Protein AF-A0A2U1K6E6-F1 (afdb_monomer)

Foldseek 3Di:
DDPVVVVVVVVVVVVVVVVVVVVPQDPVNVVVVVVVVVVVLVVLLVQLVVCVVVVHDPVVQLVSLLVVLVVLLPDPDDPDPVSVVSNVQCVPDDPVSSSVVSSVSSCVSVCVPPDDD

pLDDT: mean 72.45, std 11.5, range [37.66, 91.19]

Secondary structure (DSSP, 8-state):
--THHHHHHHHHHHHHHHHHHHHHS-HHHHHHHHHHHHHHHHHHHHHHHHHHHTT--HHHHHHHHHHHHHHHHHSSS-SSHHHHHHHHHHHH--HHHHHHHHHHHHHHHHGGGS---

Organism: NCBI:txid2171751

Solvent-accessible surface area (backbone atoms only — not comparable to full-atom values): 6691 Å² total; per-residue (Å²): 136,74,75,72,68,59,63,62,50,56,57,53,54,53,51,53,50,52,53,48,58,62,64,68,54,47,72,67,59,56,49,52,51,53,51,52,47,50,56,51,42,52,58,51,30,58,53,50,51,54,42,50,76,71,69,49,51,74,70,52,47,35,54,48,34,43,51,51,51,50,50,53,56,67,46,92,69,62,92,46,72,64,52,39,52,52,30,55,55,54,71,74,39,55,73,69,51,42,53,49,50,20,44,51,53,48,48,62,40,59,45,76,79,52,86,88,129

Sequence (117 aa):
MDRENFLNKDESIETEKIEKSMAEMSQEEKGSILENFNRFKDFLSGKVEIAEKMGMDEHQLAAAAEKVANFLARNEEPQNREQHLLKEMWMVADEDERHKIAHVLVRMVSDGSRPAH

InterPro domains:
  IPR021637 Protein of unknown function DUF3243 [PF11588] (32-109)
  IPR038292 YmfJ/YflH superfamily [G3DSA:1.10.760.20] (28-111)

Structure (mmCIF, N/CA/C/O backbone):
data_AF-A0A2U1K6E6-F1
#
_entry.id   AF-A0A2U1K6E6-F1
#
loop_
_atom_site.group_PDB
_atom_site.id
_atom_site.type_symbol
_atom_site.label_atom_id
_atom_site.label_alt_id
_atom_site.label_comp_id
_atom_site.label_asym_id
_atom_site.label_entity_id
_atom_site.label_seq_id
_atom_site.pdbx_PDB_ins_code
_atom_site.Cartn_x
_atom_site.Cartn_y
_atom_site.Cartn_z
_atom_site.occupancy
_atom_site.B_iso_or_equiv
_atom_site.auth_seq_id
_atom_site.auth_comp_id
_atom_site.auth_asym_id
_atom_site.auth_atom_id
_atom_site.pdbx_PDB_model_num
ATOM 1 N N . MET A 1 1 ? -37.112 -34.948 8.776 1.00 46.38 1 MET A N 1
ATOM 2 C CA . MET A 1 1 ? -36.124 -34.206 9.588 1.00 46.38 1 MET A CA 1
ATOM 3 C C . MET A 1 1 ? -35.120 -33.649 8.606 1.00 46.38 1 MET A C 1
ATOM 5 O O . MET A 1 1 ? -34.287 -34.395 8.103 1.00 46.38 1 MET A O 1
ATOM 9 N N . ASP A 1 2 ? -35.312 -32.385 8.249 1.00 52.22 2 ASP A N 1
ATOM 10 C CA . ASP A 1 2 ? -34.665 -31.742 7.110 1.00 52.22 2 ASP A CA 1
ATOM 11 C C . ASP A 1 2 ? -33.258 -31.282 7.492 1.00 52.22 2 ASP A C 1
ATOM 13 O O . ASP A 1 2 ? -33.076 -30.403 8.334 1.00 52.22 2 ASP A O 1
ATOM 17 N N . ARG A 1 3 ? -32.250 -31.921 6.886 1.00 55.53 3 ARG A N 1
ATOM 18 C CA . ARG A 1 3 ? -30.824 -31.619 7.095 1.00 55.53 3 ARG A CA 1
ATOM 19 C C . ARG A 1 3 ? -30.408 -30.245 6.559 1.00 55.53 3 ARG A C 1
ATOM 21 O O . ARG A 1 3 ? -29.336 -29.774 6.912 1.00 55.53 3 ARG A O 1
ATOM 28 N N . GLU A 1 4 ? -31.245 -29.593 5.756 1.00 53.12 4 GLU A N 1
ATOM 29 C CA . GLU A 1 4 ? -30.903 -28.319 5.111 1.00 53.12 4 GLU A CA 1
ATOM 30 C C . GLU A 1 4 ? -31.022 -27.094 6.034 1.00 53.12 4 GLU A C 1
ATOM 32 O O . GLU A 1 4 ? -30.347 -26.096 5.813 1.00 53.12 4 GLU A O 1
ATOM 37 N N . ASN A 1 5 ? -31.778 -27.175 7.136 1.00 52.94 5 ASN A N 1
ATOM 38 C CA . ASN A 1 5 ? -31.927 -26.050 8.074 1.00 52.94 5 ASN A CA 1
ATOM 39 C C . ASN A 1 5 ? -30.810 -25.940 9.126 1.00 52.94 5 ASN A C 1
ATOM 41 O O . ASN A 1 5 ? -30.745 -24.940 9.840 1.00 52.94 5 ASN A O 1
ATOM 45 N N . PHE A 1 6 ? -29.948 -26.952 9.253 1.00 49.50 6 PHE A N 1
ATOM 46 C CA . PHE A 1 6 ? -28.838 -26.935 10.213 1.00 49.50 6 PHE A CA 1
ATOM 47 C C . PHE A 1 6 ? -27.581 -26.259 9.650 1.00 49.50 6 PHE A C 1
ATOM 49 O O . PHE A 1 6 ? -26.881 -25.591 10.400 1.00 49.50 6 PHE A O 1
ATOM 56 N N . LEU A 1 7 ? -27.339 -26.362 8.338 1.00 53.41 7 LEU A N 1
ATOM 57 C CA . LEU A 1 7 ? -26.141 -25.812 7.690 1.00 53.41 7 LEU A CA 1
ATOM 58 C C . LEU A 1 7 ? -26.169 -24.275 7.585 1.00 53.41 7 LEU A C 1
ATOM 60 O O . LEU A 1 7 ? -25.144 -23.639 7.780 1.00 53.41 7 LEU A O 1
ATOM 64 N N . ASN A 1 8 ? -27.346 -23.667 7.401 1.00 56.97 8 ASN A N 1
ATOM 65 C CA . ASN A 1 8 ? -27.486 -22.204 7.322 1.00 56.97 8 ASN A CA 1
ATOM 66 C C . ASN A 1 8 ? -27.341 -21.487 8.676 1.00 56.97 8 ASN A C 1
ATOM 68 O O . ASN A 1 8 ? -27.097 -20.283 8.719 1.00 56.97 8 ASN A O 1
ATOM 72 N N . LYS A 1 9 ? -27.536 -22.199 9.793 1.00 58.94 9 LYS A N 1
ATOM 73 C CA . LYS A 1 9 ? -27.541 -21.585 11.125 1.00 58.94 9 LYS A CA 1
ATOM 74 C C . LYS A 1 9 ? -26.127 -21.421 11.684 1.00 58.94 9 LYS A C 1
ATOM 76 O O . LYS A 1 9 ? -25.852 -20.390 12.288 1.00 58.94 9 LYS A O 1
ATOM 81 N N . ASP A 1 10 ? -25.237 -22.382 11.446 1.00 61.69 10 ASP A N 1
ATOM 82 C CA . ASP A 1 10 ? -23.843 -22.294 11.902 1.00 61.69 10 ASP A CA 1
ATOM 83 C C . ASP A 1 10 ? -23.056 -21.213 11.148 1.00 61.69 10 ASP A C 1
ATOM 85 O O . ASP A 1 10 ? -22.390 -20.401 11.787 1.00 61.69 10 ASP A O 1
ATOM 89 N N . GLU A 1 11 ? -23.229 -21.104 9.826 1.00 60.59 11 GLU A N 1
ATOM 90 C CA . GLU A 1 11 ? -22.583 -20.057 9.017 1.00 60.59 11 GLU A CA 1
ATOM 91 C C . GLU A 1 11 ? -23.043 -18.651 9.450 1.00 60.59 11 GLU A C 1
ATOM 93 O O . GLU A 1 11 ? -22.222 -17.754 9.635 1.00 60.59 11 GLU A O 1
ATOM 98 N N . SER A 1 12 ? -24.340 -18.482 9.753 1.00 68.06 12 SER A N 1
ATOM 99 C CA . SER A 1 12 ? -24.884 -17.212 10.264 1.00 68.06 12 SER A CA 1
ATOM 100 C C . SER A 1 12 ? -24.342 -16.814 11.649 1.00 68.06 12 SER A C 1
ATOM 102 O O . SER A 1 12 ? -24.141 -15.631 11.932 1.00 68.06 12 SER A O 1
ATOM 104 N N . ILE A 1 13 ? -24.064 -17.798 12.513 1.00 73.31 13 ILE A N 1
ATOM 105 C CA . ILE A 1 13 ? -23.496 -17.578 13.851 1.00 73.31 13 ILE A CA 1
ATOM 106 C C . ILE A 1 13 ? -22.003 -17.231 13.759 1.00 73.31 13 ILE A C 1
ATOM 108 O O . ILE A 1 13 ? -21.497 -16.456 14.576 1.00 73.31 13 ILE A O 1
ATOM 112 N N . GLU A 1 14 ? -21.279 -17.789 12.788 1.00 77.94 14 GLU A N 1
ATOM 113 C CA . GLU A 1 14 ? -19.878 -17.442 12.528 1.00 77.94 14 GLU A CA 1
ATOM 114 C C . GLU A 1 14 ? -19.737 -16.018 11.977 1.00 77.94 14 GLU A C 1
ATOM 116 O O . GLU A 1 14 ? -18.889 -15.265 12.464 1.00 77.94 14 GLU A O 1
ATOM 121 N N . THR A 1 15 ? -20.619 -15.595 11.066 1.00 73.88 15 THR A N 1
ATOM 122 C CA . THR A 1 15 ? -20.631 -14.216 10.551 1.00 73.88 15 THR A CA 1
ATOM 123 C C . THR A 1 15 ? -20.969 -13.186 11.631 1.00 73.88 15 THR A C 1
ATOM 125 O O . THR A 1 15 ? -20.256 -12.190 11.753 1.00 73.88 15 THR A O 1
ATOM 128 N N . GLU A 1 16 ? -21.961 -13.444 12.496 1.00 78.56 16 GLU A N 1
ATOM 129 C CA . GLU A 1 16 ? -22.296 -12.535 13.611 1.00 78.56 16 GLU A CA 1
ATOM 130 C C . GLU A 1 16 ? -21.133 -12.368 14.604 1.00 78.56 16 GLU A C 1
ATOM 132 O O . GLU A 1 16 ? -20.905 -11.279 15.138 1.00 78.56 16 GLU A O 1
ATOM 137 N N . LYS A 1 17 ? -20.367 -13.436 14.865 1.00 78.44 17 LYS A N 1
ATOM 138 C CA . LYS A 1 17 ? -19.191 -13.367 15.747 1.00 78.44 17 LYS A CA 1
ATOM 139 C C . LYS A 1 17 ? -18.081 -12.509 15.147 1.00 78.44 17 LYS A C 1
ATOM 141 O O . LYS A 1 17 ? -17.496 -11.708 15.874 1.00 78.44 17 LYS A O 1
ATOM 146 N N . ILE A 1 18 ? -17.814 -12.648 13.847 1.00 76.25 18 ILE A N 1
ATOM 147 C CA . ILE A 1 18 ? -16.824 -11.831 13.130 1.00 76.25 18 ILE A CA 1
ATOM 148 C C . ILE A 1 18 ? -17.232 -10.354 13.176 1.00 76.25 18 ILE A C 1
ATOM 150 O O . ILE A 1 18 ? -16.425 -9.502 13.551 1.00 76.25 18 ILE A O 1
ATOM 154 N N . GLU A 1 19 ? -18.498 -10.053 12.880 1.00 72.56 19 GLU A N 1
ATOM 155 C CA . GLU A 1 19 ? -19.036 -8.689 12.921 1.00 72.56 19 GLU A CA 1
ATOM 156 C C . GLU A 1 19 ? -18.929 -8.066 14.315 1.00 72.56 19 GLU A C 1
ATOM 158 O O . GLU A 1 19 ? -18.497 -6.919 14.461 1.00 72.56 19 GLU A O 1
ATOM 163 N N . LYS A 1 20 ? -19.255 -8.833 15.361 1.00 78.12 20 LYS A N 1
ATOM 164 C CA . LYS A 1 20 ? -19.136 -8.372 16.745 1.00 78.12 20 LYS A CA 1
ATOM 165 C C . LYS A 1 20 ? -17.683 -8.086 17.128 1.00 78.12 20 LYS A C 1
ATOM 167 O O . LYS A 1 20 ? -17.414 -7.035 17.704 1.00 78.12 20 LYS A O 1
ATOM 172 N N . SER A 1 21 ? -16.739 -8.950 16.755 1.00 76.12 21 SER A N 1
ATOM 173 C CA . SER A 1 21 ? -15.309 -8.705 16.987 1.00 76.12 21 SER A CA 1
ATOM 174 C C . SER A 1 21 ? -14.791 -7.473 16.230 1.00 76.12 21 SER A C 1
ATOM 176 O O . SER A 1 21 ? -13.977 -6.720 16.761 1.00 76.12 21 SER A O 1
ATOM 178 N N . MET A 1 22 ? -15.300 -7.194 15.025 1.00 67.44 22 MET A N 1
ATOM 179 C CA . MET A 1 22 ? -14.989 -5.955 14.289 1.00 67.44 22 MET A CA 1
ATOM 180 C C . MET A 1 22 ? -15.617 -4.703 14.934 1.00 67.44 22 MET A C 1
ATOM 182 O O . MET A 1 22 ? -15.056 -3.599 14.867 1.00 67.44 22 MET A O 1
ATOM 186 N N . ALA A 1 23 ? -16.781 -4.855 15.571 1.00 71.62 23 ALA A N 1
ATOM 187 C CA . ALA A 1 23 ? -17.451 -3.791 16.315 1.00 71.62 23 ALA A CA 1
ATOM 188 C C . ALA A 1 23 ? -16.746 -3.469 17.643 1.00 71.62 23 ALA A C 1
ATOM 190 O O . ALA A 1 23 ? -16.727 -2.306 18.047 1.00 71.62 23 ALA A O 1
ATOM 191 N N . GLU A 1 24 ? -16.126 -4.469 18.272 1.00 78.12 24 GLU A N 1
ATOM 192 C CA . GLU A 1 24 ? -15.351 -4.345 19.514 1.00 78.12 24 GLU A CA 1
ATOM 193 C C . GLU A 1 24 ? -14.018 -3.600 19.331 1.00 78.12 24 GLU A C 1
ATOM 195 O O . GLU A 1 24 ? -13.476 -3.084 20.307 1.00 78.12 24 GLU A O 1
ATOM 200 N N . MET A 1 25 ? -13.518 -3.464 18.095 1.00 76.56 25 MET A N 1
ATOM 201 C CA . MET A 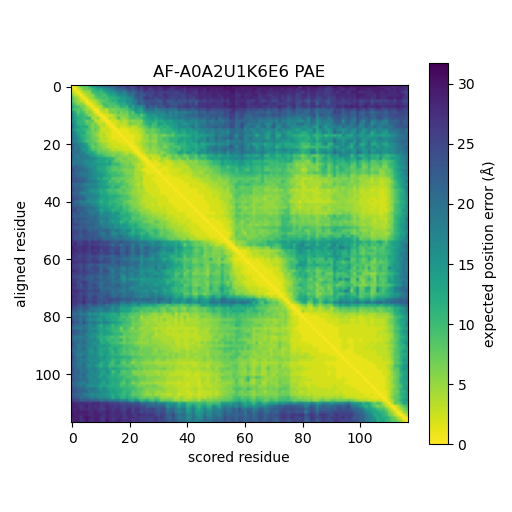1 25 ? -12.335 -2.647 17.813 1.00 76.56 25 MET A CA 1
ATOM 202 C C . MET A 1 25 ? -12.624 -1.171 18.122 1.00 76.56 25 MET A C 1
ATOM 204 O O . MET A 1 25 ? -13.565 -0.569 17.574 1.00 76.56 25 MET A O 1
ATOM 208 N N . SER A 1 26 ? -11.812 -0.591 19.008 1.00 79.38 26 SER A N 1
ATOM 209 C CA . SER A 1 26 ? -12.02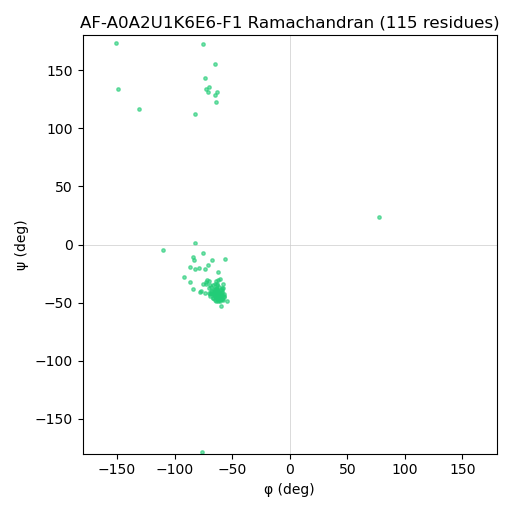8 0.754 19.538 1.00 79.38 26 SER A CA 1
ATOM 210 C C . SER A 1 26 ? -11.920 1.819 18.441 1.00 79.38 26 SER A C 1
ATOM 212 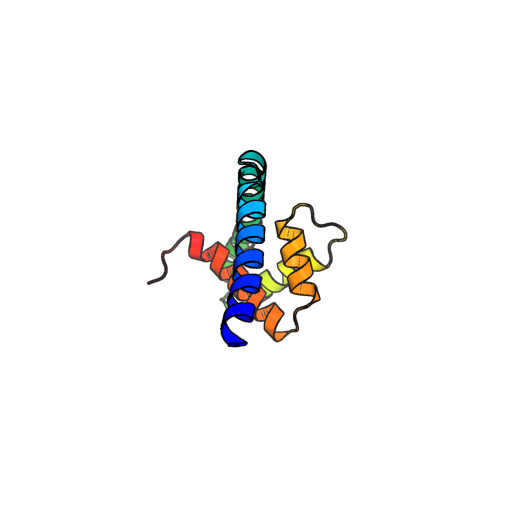O O . SER A 1 26 ? -11.272 1.636 17.407 1.00 79.38 26 SER A O 1
ATOM 214 N N . GLN A 1 27 ? -12.565 2.968 18.656 1.00 79.12 27 GLN A N 1
ATOM 215 C CA . GLN A 1 27 ? -12.462 4.099 17.726 1.00 79.12 27 GLN A CA 1
ATOM 216 C C . GLN A 1 27 ? -11.023 4.627 17.619 1.00 79.12 27 GLN A C 1
ATOM 218 O O . GLN A 1 27 ? -10.614 5.087 16.558 1.00 79.12 27 GLN A O 1
ATOM 223 N N . GLU A 1 28 ? -10.243 4.507 18.694 1.00 77.31 28 GLU A N 1
ATOM 224 C CA . GLU A 1 28 ? -8.824 4.863 18.730 1.00 77.31 28 GLU A CA 1
ATOM 225 C C . GLU A 1 28 ? -7.985 3.930 17.843 1.00 77.31 28 GLU A C 1
ATOM 227 O O . GLU A 1 28 ? -7.215 4.397 17.002 1.00 77.31 28 GLU A O 1
ATOM 232 N N . GLU A 1 29 ? -8.206 2.614 17.930 1.00 78.69 29 GLU A N 1
ATOM 233 C CA . GLU A 1 29 ? -7.546 1.637 17.057 1.00 78.69 29 GLU A CA 1
ATOM 234 C C . GLU A 1 29 ? -7.914 1.861 15.585 1.00 78.69 29 GLU A C 1
ATOM 236 O O . GLU A 1 29 ? -7.023 1.894 14.732 1.00 78.69 29 GLU A O 1
ATOM 241 N N . LYS A 1 30 ? -9.201 2.097 15.286 1.00 80.94 30 LYS A N 1
ATOM 242 C CA . LYS A 1 30 ? -9.683 2.452 13.935 1.00 80.94 30 LYS A CA 1
ATOM 243 C C . LYS A 1 30 ? -8.998 3.712 13.404 1.00 80.94 30 LYS A C 1
ATOM 245 O O . LYS A 1 30 ? -8.550 3.726 12.259 1.00 80.94 30 LYS A O 1
ATOM 250 N N . GLY A 1 31 ? -8.878 4.744 14.239 1.00 80.12 31 GLY A N 1
ATOM 251 C CA . GLY A 1 31 ? -8.186 5.986 13.901 1.00 80.12 31 GLY A CA 1
ATOM 252 C C . GLY A 1 31 ? -6.710 5.765 13.570 1.00 80.12 31 GLY A C 1
ATOM 253 O O . GLY A 1 31 ? -6.242 6.238 12.536 1.00 80.12 31 GLY A O 1
ATOM 254 N N . SER A 1 32 ? -5.999 4.985 14.389 1.00 81.62 32 SER A N 1
ATOM 255 C CA . SER A 1 32 ? -4.570 4.711 14.179 1.00 81.62 32 SER A CA 1
ATOM 256 C C . SER A 1 32 ? -4.290 3.937 12.884 1.00 81.62 32 SER A C 1
ATOM 258 O O . SER A 1 32 ? -3.332 4.246 12.179 1.00 81.62 32 SER A O 1
ATOM 260 N N . ILE A 1 33 ? -5.149 2.975 12.523 1.00 79.56 33 ILE A N 1
ATOM 261 C CA . ILE A 1 33 ? -5.061 2.228 11.257 1.00 79.56 33 ILE A CA 1
ATOM 262 C C . ILE A 1 33 ? -5.231 3.186 10.075 1.00 79.56 33 ILE A C 1
ATOM 264 O O . ILE A 1 33 ? -4.413 3.201 9.159 1.00 79.56 33 ILE A O 1
ATOM 268 N N . LEU A 1 34 ? -6.261 4.037 10.109 1.00 82.06 34 LEU A N 1
ATOM 269 C CA . LEU A 1 34 ? -6.513 4.997 9.033 1.00 82.06 34 LEU A CA 1
ATOM 270 C C . LEU A 1 34 ? -5.380 6.017 8.887 1.00 82.06 34 LEU A C 1
ATOM 272 O 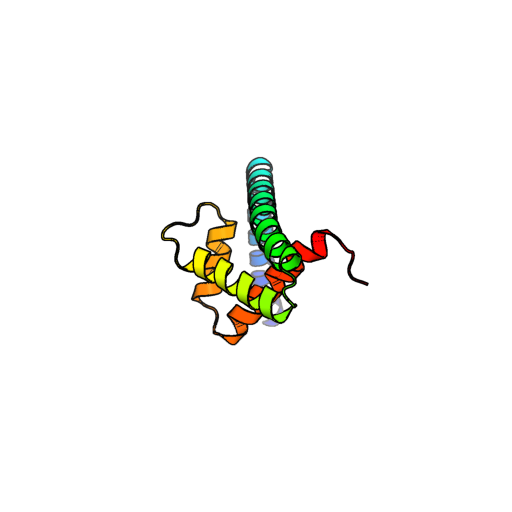O . LEU A 1 34 ? -4.997 6.354 7.766 1.00 82.06 34 LEU A O 1
ATOM 276 N N . GLU A 1 35 ? -4.825 6.501 9.998 1.00 84.69 35 GLU A N 1
ATOM 277 C CA . GLU A 1 35 ? -3.689 7.420 9.976 1.00 84.69 35 GLU A CA 1
ATOM 278 C C . GLU A 1 35 ? -2.444 6.759 9.370 1.00 84.69 35 GLU A C 1
ATOM 280 O O . GLU A 1 35 ? -1.824 7.321 8.462 1.00 84.69 35 GLU A O 1
ATOM 285 N N . ASN A 1 36 ? -2.103 5.550 9.821 1.00 79.75 36 ASN A N 1
ATOM 286 C CA . ASN A 1 36 ? -0.963 4.796 9.302 1.00 79.75 36 ASN A CA 1
ATOM 287 C C . ASN A 1 36 ? -1.129 4.464 7.817 1.00 79.75 36 ASN A C 1
ATOM 289 O O . ASN A 1 36 ? -0.180 4.610 7.041 1.00 79.75 36 ASN A O 1
ATOM 293 N N . PHE A 1 37 ? -2.344 4.111 7.400 1.00 81.88 37 PHE A N 1
ATOM 294 C CA . PHE A 1 37 ? -2.678 3.882 6.001 1.00 81.88 37 PHE A CA 1
ATOM 295 C C . PHE A 1 37 ? -2.535 5.147 5.148 1.00 81.88 37 PHE A C 1
ATOM 297 O O . PHE A 1 37 ? -1.977 5.087 4.052 1.00 81.88 37 PHE A O 1
ATOM 304 N N . ASN A 1 38 ? -2.974 6.309 5.637 1.00 82.31 38 ASN A N 1
ATOM 305 C CA . ASN A 1 38 ? -2.787 7.573 4.920 1.00 82.31 38 ASN A CA 1
ATOM 306 C C . ASN A 1 38 ? -1.302 7.931 4.778 1.00 82.31 38 ASN A C 1
ATOM 308 O O . ASN A 1 38 ? -0.858 8.210 3.668 1.00 82.31 38 ASN A O 1
ATOM 312 N N . ARG A 1 39 ? -0.508 7.803 5.849 1.00 81.31 39 ARG A N 1
ATOM 313 C CA . ARG A 1 39 ? 0.952 8.007 5.785 1.00 81.31 39 ARG A CA 1
ATOM 314 C C . ARG A 1 39 ? 1.622 7.059 4.791 1.00 81.31 39 ARG A C 1
ATOM 316 O O . ARG A 1 39 ? 2.546 7.450 4.079 1.00 81.31 39 ARG A O 1
ATOM 323 N N . PHE A 1 40 ? 1.162 5.811 4.740 1.00 80.25 40 PHE A N 1
ATOM 324 C CA . PHE A 1 40 ? 1.652 4.826 3.785 1.00 80.25 40 PHE A CA 1
ATOM 325 C C . PHE A 1 40 ? 1.321 5.217 2.337 1.00 80.25 40 PHE A C 1
ATOM 327 O O . PHE A 1 40 ? 2.211 5.189 1.485 1.00 80.25 40 PHE A O 1
ATOM 334 N N . LYS A 1 41 ? 0.087 5.662 2.061 1.00 81.50 41 LYS A N 1
ATOM 335 C CA . LYS A 1 41 ? -0.294 6.199 0.744 1.00 81.50 41 LYS A CA 1
ATOM 336 C C . LYS A 1 41 ? 0.541 7.414 0.351 1.00 81.50 41 LYS A C 1
ATOM 338 O O . LYS A 1 41 ? 1.018 7.451 -0.777 1.00 81.50 41 LYS A O 1
ATOM 343 N N . ASP A 1 42 ? 0.769 8.357 1.263 1.00 82.44 42 ASP A N 1
ATOM 344 C CA . ASP A 1 42 ? 1.572 9.557 0.988 1.00 82.44 42 ASP A CA 1
ATOM 345 C C . ASP A 1 42 ? 3.017 9.193 0.619 1.00 82.44 42 ASP A C 1
ATOM 347 O O . ASP A 1 42 ? 3.581 9.724 -0.342 1.00 82.44 42 ASP A O 1
ATOM 351 N N . PHE A 1 43 ? 3.610 8.236 1.342 1.00 79.75 43 PHE A N 1
ATOM 352 C CA . PHE A 1 43 ? 4.936 7.708 1.026 1.00 79.75 43 PHE A CA 1
ATOM 353 C C . PHE A 1 43 ? 4.992 7.121 -0.391 1.00 79.75 43 PHE A C 1
ATOM 355 O O . PHE A 1 43 ? 5.919 7.429 -1.142 1.00 79.75 43 PHE A O 1
ATOM 362 N N . LEU A 1 44 ? 4.009 6.297 -0.759 1.00 76.38 44 LEU A N 1
ATOM 363 C CA . LEU A 1 44 ? 3.922 5.681 -2.083 1.00 76.38 44 LEU A CA 1
ATOM 364 C C . LEU A 1 44 ? 3.674 6.722 -3.189 1.00 76.38 44 LEU A C 1
ATOM 366 O O . LEU A 1 44 ? 4.386 6.716 -4.194 1.00 76.38 44 LEU A O 1
ATOM 370 N N . SER A 1 45 ? 2.737 7.652 -2.979 1.00 80.00 45 SER A N 1
ATOM 371 C CA . SER A 1 45 ? 2.417 8.744 -3.910 1.00 80.00 45 SER A CA 1
ATOM 372 C C . SER A 1 45 ? 3.646 9.596 -4.210 1.00 80.00 45 SER A C 1
ATOM 374 O O . SER A 1 45 ? 3.963 9.845 -5.369 1.00 80.00 45 SER A O 1
ATOM 376 N N . GLY A 1 46 ? 4.424 9.958 -3.184 1.00 78.12 46 GLY A N 1
ATOM 377 C CA . GLY A 1 46 ? 5.656 10.725 -3.371 1.00 78.12 46 GLY A CA 1
ATOM 378 C C . GLY A 1 46 ? 6.701 10.010 -4.237 1.00 78.12 46 GLY A C 1
ATOM 379 O O . GLY A 1 46 ? 7.478 10.667 -4.927 1.00 78.12 46 GLY A O 1
ATOM 380 N N . LYS A 1 47 ? 6.734 8.669 -4.244 1.00 73.56 47 LYS A N 1
ATOM 381 C CA . LYS A 1 47 ? 7.620 7.897 -5.136 1.00 73.56 47 LYS A CA 1
ATOM 382 C C . LYS A 1 47 ? 7.093 7.850 -6.567 1.00 73.56 47 LYS A C 1
ATOM 384 O O . LYS A 1 47 ? 7.891 7.992 -7.492 1.00 73.56 47 LYS A O 1
ATOM 389 N N . VAL A 1 48 ? 5.782 7.694 -6.732 1.00 73.12 48 VAL A N 1
ATOM 390 C CA . VAL A 1 48 ? 5.106 7.718 -8.036 1.00 73.12 48 VAL A CA 1
ATOM 391 C C . VAL A 1 48 ? 5.253 9.089 -8.703 1.00 73.12 48 VAL A C 1
ATOM 393 O O . VAL A 1 48 ? 5.719 9.157 -9.835 1.00 73.12 48 VAL A O 1
ATOM 396 N N . GLU A 1 49 ? 5.013 10.188 -7.984 1.00 73.88 49 GLU A N 1
ATOM 397 C CA . GLU A 1 49 ? 5.183 11.549 -8.515 1.00 73.88 49 GLU A CA 1
ATOM 398 C C . GLU A 1 49 ? 6.610 11.841 -8.998 1.00 73.88 49 GLU A C 1
ATOM 400 O O . GLU A 1 49 ? 6.807 12.573 -9.969 1.00 73.88 49 GLU A O 1
ATOM 405 N N . ILE A 1 50 ? 7.631 11.325 -8.302 1.00 72.00 50 ILE A N 1
ATOM 406 C CA . ILE A 1 50 ? 9.028 11.481 -8.730 1.00 72.00 50 ILE A CA 1
ATOM 407 C C . ILE A 1 50 ? 9.241 10.769 -10.068 1.00 72.00 50 ILE A C 1
ATOM 409 O O . ILE A 1 50 ? 9.866 11.339 -10.959 1.00 72.00 50 ILE A O 1
ATOM 413 N N . ALA A 1 51 ? 8.705 9.557 -10.222 1.00 69.38 51 ALA A N 1
ATOM 414 C CA . ALA A 1 51 ? 8.783 8.807 -11.469 1.00 69.38 51 ALA A CA 1
ATOM 415 C C . ALA A 1 51 ? 8.039 9.524 -12.614 1.00 69.38 51 ALA A C 1
ATOM 417 O O . ALA A 1 51 ? 8.607 9.702 -13.692 1.00 69.38 51 ALA A O 1
ATOM 418 N N . GLU A 1 52 ? 6.833 10.044 -12.365 1.00 68.88 52 GLU A N 1
ATOM 419 C CA . GLU A 1 52 ? 6.076 10.843 -13.342 1.00 68.88 52 GLU A CA 1
ATOM 420 C C . GLU A 1 52 ? 6.839 12.104 -13.778 1.00 68.88 52 GLU A C 1
ATOM 422 O O . GLU A 1 52 ? 6.964 12.383 -14.972 1.00 68.88 52 GLU A O 1
ATOM 427 N N . LYS A 1 53 ? 7.422 12.851 -12.828 1.00 73.12 53 LYS A N 1
ATOM 428 C CA . LYS A 1 53 ? 8.231 14.056 -13.110 1.00 73.12 53 LYS A CA 1
ATOM 429 C C . LYS A 1 53 ? 9.485 13.755 -13.933 1.00 73.12 53 LYS A C 1
ATOM 431 O O . LYS A 1 53 ? 9.997 14.648 -14.605 1.00 73.12 53 LYS A O 1
ATOM 436 N N . MET A 1 54 ? 9.975 12.517 -13.897 1.00 74.12 54 MET A N 1
ATOM 437 C CA . MET A 1 54 ? 11.084 12.049 -14.732 1.00 74.12 54 MET A CA 1
ATOM 438 C C . MET A 1 54 ? 10.643 11.633 -16.146 1.00 74.12 54 MET A C 1
ATOM 440 O O . MET A 1 54 ? 11.491 11.235 -16.943 1.00 74.12 54 MET A O 1
ATOM 444 N N . GLY A 1 55 ? 9.351 11.754 -16.478 1.00 69.19 55 GLY A N 1
ATOM 445 C CA . GLY A 1 55 ? 8.798 11.413 -17.789 1.00 69.19 55 GLY A CA 1
ATOM 446 C C . GLY A 1 55 ? 8.608 9.912 -17.998 1.00 69.19 55 GLY A C 1
ATOM 447 O O . GLY A 1 55 ? 8.628 9.462 -19.141 1.00 69.19 55 GLY A O 1
ATOM 448 N N . MET A 1 56 ? 8.479 9.146 -16.909 1.00 73.69 56 MET A N 1
ATOM 449 C CA . MET A 1 56 ? 8.291 7.702 -16.980 1.00 73.69 56 MET A CA 1
ATOM 450 C C . MET A 1 56 ? 6.886 7.340 -17.473 1.00 73.69 56 MET A C 1
ATOM 452 O O . MET A 1 56 ? 5.901 7.906 -17.000 1.00 73.69 56 MET A O 1
ATOM 456 N N . ASP A 1 57 ? 6.793 6.395 -18.410 1.00 68.50 57 ASP A N 1
ATOM 457 C CA . ASP A 1 57 ? 5.512 5.847 -18.868 1.00 68.50 57 ASP A CA 1
ATOM 458 C C . ASP A 1 57 ? 4.894 4.869 -17.844 1.00 68.50 57 ASP A C 1
ATOM 460 O O . ASP A 1 57 ? 5.501 4.512 -16.833 1.00 68.50 57 ASP A O 1
ATOM 464 N N . GLU A 1 58 ? 3.657 4.432 -18.088 1.00 63.59 58 GLU A N 1
ATOM 465 C CA . GLU A 1 58 ? 2.902 3.558 -17.176 1.00 63.59 58 GLU A CA 1
ATOM 466 C C . GLU A 1 58 ? 3.619 2.226 -16.879 1.00 63.59 58 GLU A C 1
ATOM 468 O O . GLU A 1 58 ? 3.578 1.726 -15.753 1.00 63.59 58 GLU A O 1
ATOM 473 N N . HIS A 1 59 ? 4.355 1.685 -17.852 1.00 65.75 59 HIS A N 1
ATOM 474 C CA . HIS A 1 59 ? 5.148 0.469 -17.674 1.00 65.75 59 HIS A CA 1
ATOM 475 C C . HIS A 1 59 ? 6.357 0.723 -16.756 1.00 65.75 59 HIS A C 1
ATOM 477 O O . HIS A 1 59 ? 6.723 -0.105 -15.918 1.00 65.75 59 HIS A O 1
ATOM 483 N N . GLN A 1 60 ? 6.976 1.898 -16.864 1.00 67.12 60 GLN A N 1
ATOM 484 C CA . GLN A 1 60 ? 8.060 2.326 -15.980 1.00 67.12 60 GLN A CA 1
ATOM 485 C C . GLN A 1 60 ? 7.565 2.667 -14.562 1.00 67.12 60 GLN A C 1
ATOM 487 O O . GLN A 1 60 ? 8.293 2.431 -13.592 1.00 67.12 60 GLN A O 1
ATOM 492 N N . LEU A 1 61 ? 6.324 3.140 -14.422 1.00 64.50 61 LEU A N 1
ATOM 493 C CA . LEU A 1 61 ? 5.649 3.320 -13.132 1.00 64.50 61 LEU A CA 1
ATOM 494 C C . LEU A 1 61 ? 5.365 1.987 -12.434 1.00 64.50 61 LEU A C 1
ATOM 496 O O . LEU A 1 61 ? 5.644 1.859 -11.239 1.00 64.50 61 LEU A O 1
ATOM 500 N N . ALA A 1 62 ? 4.900 0.975 -13.169 1.00 63.19 62 ALA A N 1
ATOM 501 C CA . ALA A 1 62 ? 4.737 -0.378 -12.640 1.00 63.19 62 ALA A CA 1
ATOM 502 C C . ALA A 1 62 ? 6.076 -0.946 -12.135 1.00 63.19 62 ALA A C 1
ATOM 504 O O . ALA A 1 62 ? 6.159 -1.427 -11.006 1.00 63.19 62 ALA A O 1
ATOM 505 N N . ALA A 1 63 ? 7.162 -0.768 -12.895 1.00 65.94 63 ALA A N 1
ATOM 506 C CA . ALA A 1 63 ? 8.507 -1.163 -12.468 1.00 65.94 63 ALA A CA 1
ATOM 507 C C . ALA A 1 63 ? 9.011 -0.378 -11.233 1.00 65.94 63 ALA A C 1
ATOM 509 O O . ALA A 1 63 ? 9.774 -0.902 -10.413 1.00 65.94 63 ALA A O 1
ATOM 510 N N . ALA A 1 64 ? 8.606 0.885 -11.068 1.00 64.56 64 ALA A N 1
ATOM 511 C CA . ALA A 1 64 ? 8.907 1.670 -9.871 1.00 64.56 64 ALA A CA 1
ATOM 512 C C . ALA A 1 64 ? 8.125 1.159 -8.648 1.00 64.56 64 ALA A C 1
ATOM 514 O O . ALA A 1 64 ? 8.706 1.011 -7.570 1.00 64.56 64 ALA A O 1
ATOM 515 N N . ALA A 1 65 ? 6.846 0.819 -8.815 1.00 66.25 65 ALA A N 1
ATOM 516 C CA . ALA A 1 65 ? 6.031 0.215 -7.766 1.00 66.25 65 ALA A CA 1
ATOM 517 C C . ALA A 1 65 ? 6.512 -1.186 -7.383 1.00 66.25 65 ALA A C 1
ATOM 519 O O . ALA A 1 65 ? 6.592 -1.486 -6.194 1.00 66.25 65 ALA A O 1
ATOM 520 N N . GLU A 1 66 ? 6.949 -1.999 -8.344 1.00 66.50 66 GLU A N 1
ATOM 521 C CA . GLU A 1 66 ? 7.633 -3.264 -8.070 1.00 66.50 66 GLU A CA 1
ATOM 522 C C . GLU A 1 66 ? 8.903 -3.054 -7.248 1.00 66.50 66 GLU A C 1
ATOM 524 O O . GLU A 1 66 ? 9.167 -3.817 -6.325 1.00 66.50 66 GLU A O 1
ATOM 529 N N . LYS A 1 67 ? 9.701 -2.015 -7.525 1.00 67.50 67 LYS A N 1
ATOM 530 C CA . LYS A 1 67 ? 10.879 -1.696 -6.700 1.00 67.50 67 LYS A CA 1
ATOM 531 C C . LYS A 1 67 ? 10.497 -1.290 -5.281 1.00 67.50 67 LYS A C 1
ATOM 533 O O . LYS A 1 67 ? 11.196 -1.676 -4.348 1.00 67.50 67 LYS A O 1
ATOM 538 N N . VAL A 1 68 ? 9.410 -0.541 -5.103 1.00 65.38 68 VAL A N 1
ATOM 539 C CA . VAL A 1 68 ? 8.919 -0.149 -3.774 1.00 65.38 68 VAL A CA 1
ATOM 540 C C . VAL A 1 68 ? 8.362 -1.353 -3.016 1.00 65.38 68 VAL A C 1
ATOM 542 O O . VAL A 1 68 ? 8.705 -1.552 -1.854 1.00 65.38 68 VAL A O 1
ATOM 545 N N . ALA A 1 69 ? 7.580 -2.202 -3.673 1.00 65.12 69 ALA A N 1
ATOM 546 C CA . ALA A 1 69 ? 7.061 -3.424 -3.079 1.00 65.12 69 ALA A CA 1
ATOM 547 C C . ALA A 1 69 ? 8.183 -4.425 -2.757 1.00 65.12 69 ALA A C 1
ATOM 549 O O . ALA A 1 69 ? 8.225 -4.966 -1.656 1.00 65.12 69 ALA A O 1
ATOM 550 N N . ASN A 1 70 ? 9.174 -4.577 -3.640 1.00 66.38 70 ASN A N 1
ATOM 551 C CA . ASN A 1 70 ? 10.384 -5.353 -3.365 1.00 66.38 70 ASN A CA 1
ATOM 552 C C . ASN A 1 70 ? 11.211 -4.762 -2.213 1.00 66.38 70 ASN A C 1
ATOM 554 O O . ASN A 1 70 ? 11.778 -5.515 -1.425 1.00 66.38 70 ASN A O 1
ATOM 558 N N . PHE A 1 71 ? 11.291 -3.434 -2.089 1.00 64.44 71 PHE A N 1
ATOM 559 C CA . PHE A 1 71 ? 11.947 -2.772 -0.958 1.00 64.44 71 PHE A CA 1
ATOM 560 C C . PHE A 1 71 ? 11.219 -3.060 0.363 1.00 64.44 71 PHE A C 1
ATOM 562 O O . PHE A 1 71 ? 11.865 -3.355 1.366 1.00 64.44 71 PHE A O 1
ATOM 569 N N . LEU A 1 72 ? 9.885 -3.051 0.357 1.00 64.44 72 LEU A N 1
ATOM 570 C CA . LEU A 1 72 ? 9.068 -3.400 1.523 1.00 64.44 72 LEU A CA 1
ATOM 571 C C . LEU A 1 72 ? 9.168 -4.891 1.876 1.00 64.44 72 LEU A C 1
ATOM 573 O O . LEU A 1 72 ? 9.295 -5.228 3.049 1.00 64.44 72 LEU A O 1
ATOM 577 N N . ALA A 1 73 ? 9.196 -5.775 0.877 1.00 63.19 73 ALA A N 1
ATOM 578 C CA . ALA A 1 73 ? 9.360 -7.212 1.079 1.00 63.19 73 ALA A CA 1
ATOM 579 C C . ALA A 1 73 ? 10.747 -7.580 1.636 1.00 63.19 73 ALA A C 1
ATOM 581 O O . ALA A 1 73 ? 10.868 -8.510 2.432 1.00 63.19 73 ALA A O 1
ATOM 582 N N . ARG A 1 74 ? 11.795 -6.847 1.232 1.00 65.75 74 ARG A N 1
ATOM 583 C CA . ARG A 1 74 ? 13.182 -7.076 1.671 1.00 65.75 74 ARG A CA 1
ATOM 584 C C . ARG A 1 74 ? 13.526 -6.448 3.020 1.00 65.75 74 ARG A C 1
ATOM 586 O O . ARG A 1 74 ? 14.502 -6.882 3.623 1.00 65.75 74 ARG A O 1
ATOM 593 N N . ASN A 1 75 ? 12.782 -5.445 3.488 1.00 58.59 75 ASN A N 1
ATOM 594 C CA . ASN A 1 75 ? 13.038 -4.855 4.802 1.00 58.59 75 ASN A CA 1
ATOM 595 C C . ASN A 1 75 ? 12.643 -5.828 5.926 1.00 58.59 75 ASN A C 1
ATOM 597 O O . ASN A 1 75 ? 11.557 -6.419 5.915 1.00 58.59 75 ASN A O 1
ATOM 601 N N . GLU A 1 76 ? 13.557 -6.000 6.887 1.00 51.53 76 GLU A N 1
ATOM 602 C CA . GLU A 1 76 ? 13.464 -7.005 7.954 1.00 51.53 76 GLU A CA 1
ATOM 603 C C . GLU A 1 76 ? 12.214 -6.821 8.828 1.00 51.53 76 GLU A C 1
ATOM 605 O O . GLU A 1 76 ? 11.532 -7.812 9.088 1.00 51.53 76 GLU A O 1
ATOM 610 N N . GLU A 1 77 ? 11.813 -5.585 9.158 1.00 65.81 77 GLU A N 1
ATOM 611 C CA . GLU A 1 77 ? 10.662 -5.325 10.038 1.00 65.81 77 GLU A CA 1
ATOM 612 C C . GLU A 1 77 ? 9.678 -4.282 9.470 1.00 65.81 77 GLU A C 1
ATOM 614 O O . GLU A 1 77 ? 10.042 -3.109 9.310 1.00 65.81 77 GLU A O 1
ATOM 619 N N . PRO A 1 78 ? 8.417 -4.668 9.185 1.00 76.94 78 PRO A N 1
ATOM 620 C CA . PRO A 1 78 ? 7.378 -3.706 8.836 1.00 76.94 78 PRO A CA 1
ATOM 621 C C . PRO A 1 78 ? 7.118 -2.754 10.012 1.00 76.94 78 PRO A C 1
ATOM 623 O O . PRO A 1 78 ? 6.935 -3.186 11.146 1.00 76.94 78 PRO A O 1
ATOM 626 N N . GLN A 1 79 ? 7.083 -1.448 9.741 1.00 76.06 79 GLN A N 1
ATOM 627 C CA . GLN A 1 79 ? 6.936 -0.406 10.769 1.00 76.06 79 GLN A CA 1
ATOM 628 C C . GLN A 1 79 ? 5.471 -0.159 11.170 1.00 76.06 79 GLN A C 1
ATOM 630 O O . GLN A 1 79 ? 5.204 0.515 12.161 1.00 76.06 79 GLN A O 1
ATOM 635 N N . ASN A 1 80 ? 4.512 -0.674 10.394 1.00 80.19 80 ASN A N 1
ATOM 636 C CA . ASN A 1 80 ? 3.082 -0.614 10.694 1.00 80.19 80 ASN A CA 1
ATOM 637 C C . ASN A 1 80 ? 2.329 -1.819 10.097 1.00 80.19 80 ASN A C 1
ATOM 639 O O . ASN A 1 80 ? 2.897 -2.639 9.367 1.00 80.19 80 ASN A O 1
ATOM 643 N N . ARG A 1 81 ? 1.035 -1.924 10.426 1.00 83.88 81 ARG A N 1
ATOM 644 C CA . ARG A 1 81 ? 0.166 -3.037 10.016 1.00 83.88 81 ARG A CA 1
ATOM 645 C C . ARG A 1 81 ? -0.009 -3.105 8.496 1.00 83.88 81 ARG A C 1
ATOM 647 O O . ARG A 1 81 ? -0.075 -4.197 7.945 1.00 83.88 81 ARG A O 1
ATOM 654 N N . GLU A 1 82 ? -0.026 -1.967 7.811 1.00 83.50 82 GLU A N 1
ATOM 655 C CA . GLU A 1 82 ? -0.238 -1.861 6.364 1.00 83.50 82 GLU A CA 1
ATOM 656 C C . GLU A 1 82 ? 0.990 -2.328 5.571 1.00 83.50 82 GLU A C 1
ATOM 658 O O . GLU A 1 82 ? 0.864 -3.063 4.592 1.00 83.50 82 GLU A O 1
ATOM 663 N N . GLN A 1 83 ? 2.191 -1.962 6.030 1.00 77.69 83 GLN A N 1
ATOM 664 C CA . GLN A 1 83 ? 3.452 -2.475 5.495 1.00 77.69 83 GLN A CA 1
ATOM 665 C C . GLN A 1 83 ? 3.570 -3.984 5.721 1.00 77.69 83 GLN A C 1
ATOM 667 O O . GLN A 1 83 ? 4.043 -4.695 4.835 1.00 77.69 83 GLN A O 1
ATOM 672 N N . HIS A 1 84 ? 3.127 -4.475 6.885 1.00 84.69 84 HIS A N 1
ATOM 673 C CA . HIS A 1 84 ? 3.115 -5.907 7.171 1.00 84.69 84 HIS A CA 1
ATOM 674 C C . HIS A 1 84 ? 2.154 -6.653 6.242 1.00 84.69 84 HIS A C 1
ATOM 676 O O . HIS A 1 84 ? 2.570 -7.614 5.604 1.00 84.69 84 HIS A O 1
ATOM 682 N N . LEU A 1 85 ? 0.919 -6.163 6.080 1.00 85.94 85 LEU A N 1
ATOM 683 C CA . LEU A 1 85 ? -0.061 -6.735 5.154 1.00 85.94 85 LEU A CA 1
ATOM 684 C C . LEU A 1 85 ? 0.492 -6.824 3.729 1.00 85.94 85 LEU A C 1
ATOM 686 O O . LEU A 1 85 ? 0.414 -7.881 3.105 1.00 85.94 85 LEU A O 1
ATOM 690 N N . LEU A 1 86 ? 1.085 -5.740 3.220 1.00 83.12 86 LEU A N 1
ATOM 691 C CA . LEU A 1 86 ? 1.644 -5.751 1.872 1.00 83.12 86 LEU A CA 1
ATOM 692 C C . LEU A 1 86 ? 2.810 -6.741 1.742 1.00 83.12 86 LEU A C 1
ATOM 694 O O . LEU A 1 86 ? 2.915 -7.417 0.720 1.00 83.12 86 LEU A O 1
ATOM 698 N N . LYS A 1 87 ? 3.666 -6.854 2.765 1.00 83.56 87 LYS A N 1
ATOM 699 C CA . LYS A 1 87 ? 4.760 -7.835 2.799 1.00 83.56 87 LYS A CA 1
ATOM 700 C C . LYS A 1 87 ? 4.225 -9.266 2.723 1.00 83.56 87 LYS A C 1
ATOM 702 O O . LYS A 1 87 ? 4.693 -10.023 1.877 1.00 83.56 87 LYS A O 1
ATOM 707 N N . GLU A 1 88 ? 3.226 -9.608 3.534 1.00 87.44 88 GLU A N 1
ATOM 708 C CA . GLU A 1 88 ? 2.604 -10.939 3.516 1.00 87.44 88 GLU A CA 1
ATOM 709 C C . GLU A 1 88 ? 1.966 -11.240 2.151 1.00 87.44 88 GLU A C 1
ATOM 711 O O . GLU A 1 88 ? 2.252 -12.280 1.559 1.00 87.44 88 GLU A O 1
ATOM 716 N N . MET A 1 89 ? 1.191 -10.299 1.589 1.00 87.88 89 MET A N 1
ATOM 717 C CA . MET A 1 89 ? 0.603 -10.437 0.247 1.00 87.88 89 MET A CA 1
ATOM 718 C C . MET A 1 89 ? 1.671 -10.662 -0.830 1.00 87.88 89 MET A C 1
ATOM 720 O O . MET A 1 89 ? 1.510 -11.512 -1.700 1.00 87.88 89 MET A O 1
ATOM 724 N N . TRP A 1 90 ? 2.781 -9.924 -0.769 1.00 84.75 90 TRP A N 1
ATOM 725 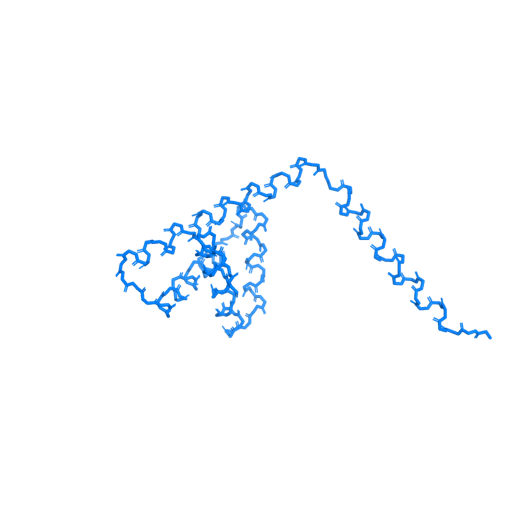C CA . TRP A 1 90 ? 3.867 -10.037 -1.742 1.00 84.75 90 TRP A CA 1
ATOM 726 C C . TRP A 1 90 ? 4.618 -11.370 -1.641 1.00 84.75 90 TRP A C 1
ATOM 728 O O . TRP A 1 90 ? 5.046 -11.922 -2.658 1.00 84.75 90 TRP A O 1
ATOM 738 N N . MET A 1 91 ? 4.790 -11.890 -0.422 1.00 84.00 91 MET A N 1
ATOM 739 C CA . MET A 1 91 ? 5.493 -13.151 -0.170 1.00 84.00 91 MET A CA 1
ATOM 740 C C . MET A 1 91 ? 4.724 -14.368 -0.687 1.00 84.00 91 MET A C 1
ATOM 742 O O . MET A 1 91 ? 5.361 -15.306 -1.168 1.00 84.00 91 MET A O 1
ATOM 746 N N . VAL A 1 92 ? 3.390 -14.349 -0.618 1.00 91.19 92 VAL A N 1
ATOM 747 C CA . VAL A 1 92 ? 2.545 -15.454 -1.105 1.00 91.19 92 VAL A CA 1
ATOM 748 C C . VAL A 1 92 ? 2.200 -15.352 -2.591 1.00 91.19 92 VAL A C 1
ATOM 750 O O . VAL A 1 92 ? 1.851 -16.365 -3.187 1.00 91.19 92 VAL A O 1
ATOM 753 N N . ALA A 1 93 ? 2.318 -14.160 -3.180 1.00 86.75 93 ALA A N 1
ATOM 754 C CA . ALA A 1 93 ? 2.011 -13.912 -4.582 1.00 86.75 93 ALA A CA 1
ATOM 755 C C . ALA A 1 93 ? 3.073 -14.480 -5.539 1.00 86.75 93 ALA A C 1
ATOM 757 O O . ALA A 1 93 ? 4.282 -14.401 -5.267 1.00 86.75 93 ALA A O 1
ATOM 758 N N . ASP A 1 94 ? 2.622 -14.986 -6.687 1.00 88.44 94 ASP A N 1
ATOM 759 C CA . ASP A 1 94 ? 3.481 -15.296 -7.834 1.00 88.44 94 ASP A CA 1
ATOM 760 C C . ASP A 1 94 ? 3.912 -14.030 -8.613 1.00 88.44 94 ASP A C 1
ATOM 762 O O . ASP A 1 94 ? 3.643 -12.898 -8.207 1.00 88.44 94 ASP A O 1
ATOM 766 N N . GLU A 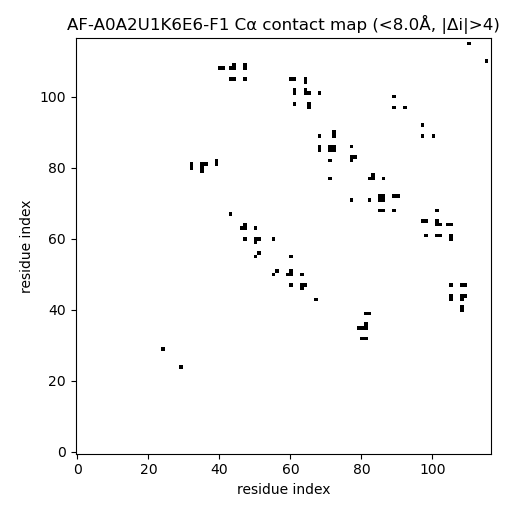1 95 ? 4.670 -14.190 -9.702 1.00 82.69 95 GLU A N 1
ATOM 767 C CA . GLU A 1 95 ? 5.196 -13.059 -10.486 1.00 82.69 95 GLU A CA 1
ATOM 768 C C . GLU A 1 95 ? 4.084 -12.207 -11.121 1.00 82.69 95 GLU A C 1
ATOM 770 O O . GLU A 1 95 ? 4.109 -10.977 -11.012 1.00 82.69 95 GLU A O 1
ATOM 775 N N . ASP A 1 96 ? 3.067 -12.850 -11.697 1.00 86.44 96 ASP A N 1
ATOM 776 C CA . ASP A 1 96 ? 1.931 -12.173 -12.324 1.00 86.44 96 ASP A CA 1
ATOM 777 C C . ASP A 1 96 ? 1.074 -11.447 -11.275 1.00 86.44 96 ASP A C 1
ATOM 779 O O . ASP A 1 96 ? 0.593 -10.329 -11.497 1.00 86.44 96 ASP A O 1
ATOM 783 N N . GLU A 1 97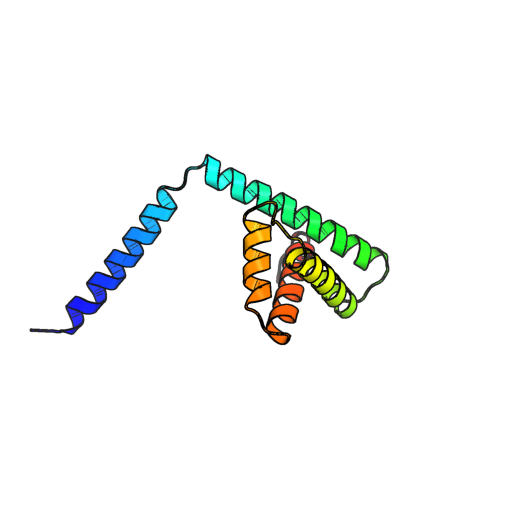 ? 0.863 -12.068 -10.116 1.00 88.50 97 GLU A N 1
ATOM 784 C CA .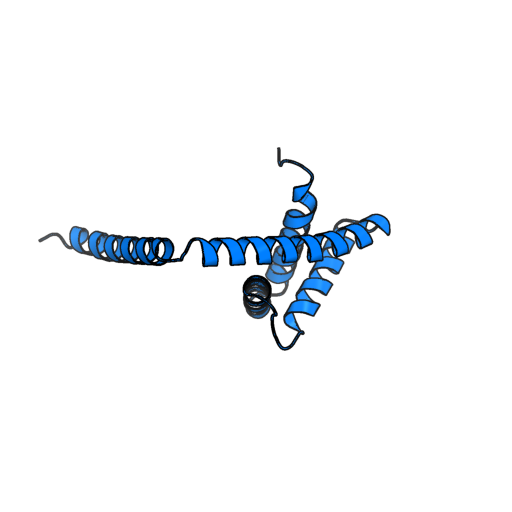 GLU A 1 97 ? 0.134 -11.486 -8.990 1.00 88.50 97 GLU A CA 1
ATOM 785 C C . GLU A 1 97 ? 0.873 -10.289 -8.392 1.00 88.50 97 GLU A C 1
ATOM 787 O O . GLU A 1 97 ? 0.251 -9.256 -8.133 1.00 88.50 97 GLU A O 1
ATOM 792 N N . ARG A 1 98 ? 2.199 -10.363 -8.240 1.00 82.62 98 ARG A N 1
ATOM 793 C CA . ARG A 1 98 ? 3.025 -9.228 -7.793 1.00 82.62 98 ARG A CA 1
ATOM 794 C C . ARG A 1 98 ? 2.937 -8.048 -8.751 1.00 82.62 98 ARG A C 1
ATOM 796 O O . ARG A 1 98 ? 2.785 -6.913 -8.296 1.00 82.62 98 ARG A O 1
ATOM 803 N N . HIS A 1 99 ? 2.958 -8.305 -10.057 1.00 80.31 99 HIS A N 1
ATOM 804 C CA . HIS A 1 99 ? 2.785 -7.261 -11.065 1.00 80.31 99 HIS A CA 1
ATOM 805 C C . HIS A 1 99 ? 1.408 -6.582 -10.947 1.00 80.31 99 HIS A C 1
ATOM 807 O O . HIS A 1 99 ? 1.297 -5.352 -10.952 1.00 80.31 99 HIS A O 1
ATOM 813 N N . LYS A 1 100 ? 0.344 -7.369 -10.734 1.00 85.38 100 LYS A N 1
ATOM 814 C CA . LYS A 1 100 ? -1.014 -6.844 -10.494 1.00 85.38 100 LYS A CA 1
ATOM 815 C C . LYS A 1 100 ? -1.106 -6.046 -9.193 1.00 85.38 100 LYS A C 1
ATOM 817 O O . LYS A 1 100 ? -1.708 -4.974 -9.193 1.00 85.38 100 LYS A O 1
ATOM 822 N N . ILE A 1 101 ? -0.497 -6.524 -8.105 1.00 84.00 101 ILE A N 1
ATOM 823 C CA . ILE A 1 101 ? -0.427 -5.800 -6.826 1.00 84.00 101 ILE A CA 1
ATOM 824 C C . ILE A 1 101 ? 0.264 -4.449 -7.034 1.00 84.00 101 ILE A C 1
ATOM 826 O O . ILE A 1 101 ? -0.268 -3.424 -6.610 1.00 84.00 101 ILE A O 1
ATOM 830 N N . ALA A 1 102 ? 1.402 -4.421 -7.734 1.00 80.69 102 ALA A N 1
ATOM 831 C CA . ALA A 1 102 ? 2.114 -3.187 -8.052 1.00 80.69 102 ALA A CA 1
ATOM 832 C C . ALA A 1 102 ? 1.236 -2.208 -8.851 1.00 80.69 102 ALA A C 1
ATOM 834 O O . ALA A 1 102 ? 1.122 -1.043 -8.471 1.00 80.69 102 ALA A O 1
ATOM 835 N N . HIS A 1 103 ? 0.542 -2.680 -9.890 1.00 78.69 103 HIS A N 1
ATOM 836 C CA . HIS A 1 103 ? -0.391 -1.858 -10.669 1.00 78.69 103 HIS A CA 1
ATOM 837 C C . HIS A 1 103 ? -1.536 -1.283 -9.827 1.00 78.69 103 HIS A C 1
ATOM 839 O O . HIS A 1 103 ? -1.866 -0.102 -9.951 1.00 78.69 103 HIS A O 1
ATOM 845 N N . VAL A 1 104 ? -2.145 -2.095 -8.958 1.00 84.38 104 VAL A N 1
ATOM 846 C CA . VAL A 1 104 ? -3.214 -1.637 -8.059 1.00 84.38 104 VAL A CA 1
ATOM 847 C C . VAL A 1 104 ? -2.685 -0.597 -7.072 1.00 84.38 104 VAL A C 1
ATOM 849 O O . VAL A 1 104 ? -3.363 0.400 -6.841 1.00 84.38 104 VAL A O 1
ATOM 852 N N . LEU A 1 105 ? -1.473 -0.775 -6.537 1.00 79.12 105 LEU A N 1
ATOM 853 C CA . LEU A 1 105 ? -0.842 0.206 -5.651 1.00 79.12 105 LEU A CA 1
ATOM 854 C C . LEU A 1 105 ? -0.601 1.544 -6.355 1.00 79.12 105 LEU A C 1
ATOM 856 O O . LEU A 1 105 ? -0.916 2.576 -5.769 1.00 79.12 105 LEU A O 1
ATOM 860 N N . VAL A 1 106 ? -0.094 1.536 -7.597 1.00 76.69 106 VAL A N 1
ATOM 861 C CA . VAL A 1 106 ? 0.081 2.762 -8.403 1.00 76.69 106 VAL A CA 1
ATOM 862 C C . VAL A 1 106 ? -1.260 3.448 -8.603 1.00 76.69 106 VAL A C 1
ATOM 864 O O . VAL A 1 106 ? -1.407 4.613 -8.253 1.00 76.69 106 VAL A O 1
ATOM 867 N N . ARG A 1 107 ? -2.269 2.719 -9.087 1.00 79.38 107 ARG A N 1
ATOM 868 C CA . ARG A 1 107 ? -3.606 3.282 -9.302 1.00 79.38 107 ARG A CA 1
ATOM 869 C C . ARG A 1 107 ? -4.206 3.837 -8.018 1.00 79.38 107 ARG A C 1
ATOM 871 O O . ARG A 1 107 ? -4.732 4.935 -8.037 1.00 79.38 107 ARG A O 1
ATOM 878 N N . MET A 1 108 ? -4.075 3.137 -6.894 1.00 82.38 108 MET A N 1
ATOM 879 C CA . MET A 1 108 ? -4.581 3.593 -5.597 1.00 82.38 108 MET A CA 1
ATOM 880 C C . MET A 1 108 ? -4.004 4.954 -5.183 1.00 82.38 108 MET A C 1
ATOM 882 O O . MET A 1 108 ? -4.717 5.754 -4.576 1.00 82.38 108 MET A O 1
ATOM 886 N N . VAL A 1 109 ? -2.729 5.217 -5.480 1.00 80.06 109 VAL A N 1
ATOM 887 C CA . VAL A 1 109 ? -2.067 6.469 -5.080 1.00 80.06 109 VAL A CA 1
ATOM 888 C C . VAL A 1 109 ? -2.163 7.559 -6.148 1.00 80.06 109 VAL A C 1
ATOM 890 O O . VAL A 1 109 ? -2.231 8.731 -5.795 1.00 80.06 109 VAL A O 1
ATOM 893 N N . SER A 1 110 ? -2.269 7.189 -7.426 1.00 70.75 110 SER A N 1
ATOM 894 C CA . SER A 1 110 ? -2.491 8.114 -8.545 1.00 70.75 110 SER A CA 1
ATOM 895 C C . SER A 1 110 ? -3.959 8.569 -8.661 1.00 70.75 110 SER A C 1
ATOM 897 O O . SER A 1 110 ? -4.222 9.757 -8.856 1.00 70.75 110 SER A O 1
ATOM 899 N N . ASP A 1 111 ? -4.934 7.668 -8.474 1.00 63.75 111 ASP A N 1
ATOM 900 C CA . ASP A 1 111 ? -6.383 7.962 -8.546 1.00 63.75 111 ASP A CA 1
ATOM 901 C C . ASP A 1 111 ? -6.911 8.709 -7.310 1.00 63.75 111 ASP A C 1
ATOM 903 O O . ASP A 1 111 ? -8.021 9.240 -7.337 1.00 63.75 111 ASP A O 1
ATOM 907 N N . GLY A 1 112 ? -6.104 8.888 -6.257 1.00 52.75 112 GLY A N 1
ATOM 908 C CA . GLY A 1 112 ? -6.401 9.864 -5.199 1.00 52.75 112 GLY A CA 1
ATOM 909 C C . GLY A 1 112 ? -6.595 11.300 -5.724 1.00 52.75 112 GLY A C 1
ATOM 910 O O . GLY A 1 112 ? -7.116 12.148 -5.001 1.00 52.75 112 GLY A O 1
ATOM 911 N N . SER A 1 113 ? -6.223 11.559 -6.987 1.00 48.19 113 SER A N 1
ATOM 912 C CA . SER A 1 113 ? -6.353 12.848 -7.674 1.0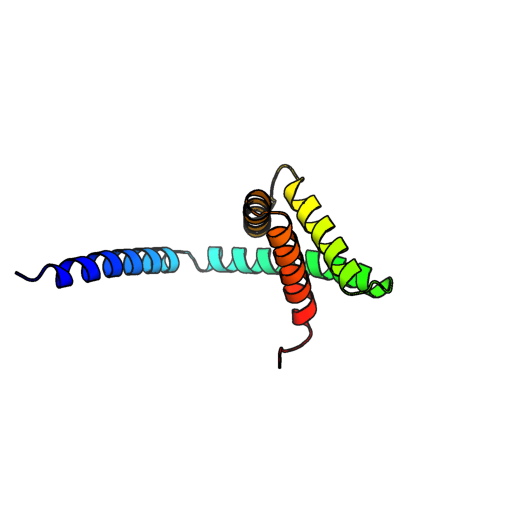0 48.19 113 SER A CA 1
ATOM 913 C C . SER A 1 113 ? -7.407 12.899 -8.798 1.00 48.19 113 SER A C 1
ATOM 915 O O . SER A 1 113 ? -7.626 13.987 -9.337 1.00 48.19 113 SER A O 1
ATOM 917 N N . ARG A 1 114 ? -8.083 11.797 -9.178 1.00 45.38 114 ARG A N 1
ATOM 918 C CA . ARG A 1 114 ? -9.158 11.818 -10.200 1.00 45.38 114 ARG A CA 1
ATOM 919 C C . ARG A 1 114 ? -10.235 10.745 -9.961 1.00 45.38 114 ARG A C 1
ATOM 921 O O . ARG A 1 114 ? -9.895 9.591 -9.743 1.00 45.38 114 ARG A O 1
ATOM 928 N N . PRO A 1 115 ? -11.534 11.092 -10.049 1.00 37.66 115 PRO A N 1
ATOM 929 C CA . PRO A 1 115 ? -12.614 10.121 -9.909 1.00 37.66 115 PRO A CA 1
ATOM 930 C C . PRO A 1 115 ? -12.652 9.174 -11.117 1.00 37.66 115 PRO A C 1
ATOM 932 O O . PRO A 1 115 ? -12.564 9.621 -12.261 1.00 37.66 115 PRO A O 1
ATOM 935 N N . ALA A 1 116 ? -12.817 7.876 -10.855 1.00 46.03 116 ALA A N 1
ATOM 936 C CA . ALA A 1 116 ? -13.102 6.884 -11.886 1.00 46.03 116 ALA A CA 1
ATOM 937 C C . ALA A 1 116 ? -14.479 7.168 -12.519 1.00 46.03 116 ALA A C 1
ATOM 939 O O . ALA A 1 116 ? -15.462 7.360 -11.799 1.00 46.03 116 ALA A O 1
ATOM 940 N N . HIS A 1 117 ? -14.519 7.230 -13.853 1.00 44.78 117 HIS A N 1
ATOM 941 C CA . HIS A 1 117 ? -15.736 7.330 -14.664 1.00 44.78 117 HIS A CA 1
ATOM 942 C C . HIS A 1 117 ? -16.355 5.959 -14.930 1.00 44.78 117 HIS A C 1
ATOM 944 O O . HIS A 1 117 ? -15.579 4.995 -15.121 1.00 44.78 117 HIS A O 1
#

Mean predicted aligned error: 11.37 Å

Radius of gyration: 19.38 Å; Cα contacts (8 Å, |Δi|>4): 63; chains: 1; bounding box: 50×48×38 Å